Protein AF-A0A380TWT4-F1 (afdb_monomer_lite)

pLDDT: mean 81.38, std 14.6, range [39.78, 93.0]

Organism: Acinetobacter johnsonii (NCBI:txid40214)

Radius of gyration: 17.79 Å; chains: 1; bounding box: 43×46×40 Å

Structure (mmCIF, N/CA/C/O backbone):
data_AF-A0A380TWT4-F1
#
_entry.id   AF-A0A380TWT4-F1
#
loop_
_atom_site.group_PDB
_atom_site.id
_atom_site.type_symbol
_atom_site.label_atom_id
_atom_site.label_alt_id
_atom_site.label_comp_id
_atom_site.label_asym_id
_atom_site.label_entity_id
_atom_site.label_seq_id
_atom_site.pdbx_PDB_ins_code
_atom_site.Cartn_x
_atom_site.Cartn_y
_atom_site.Cartn_z
_atom_site.occupancy
_atom_site.B_iso_or_equiv
_atom_site.auth_seq_id
_atom_site.auth_comp_id
_atom_site.auth_asym_id
_atom_site.auth_atom_id
_atom_site.pdbx_PDB_model_num
ATOM 1 N N . MET A 1 1 ? 29.900 -37.603 6.801 1.00 43.25 1 MET A N 1
ATOM 2 C CA . MET A 1 1 ? 29.522 -36.345 6.116 1.00 43.25 1 MET A CA 1
ATOM 3 C C . MET A 1 1 ? 28.405 -35.695 6.915 1.00 43.25 1 MET A C 1
ATOM 5 O O . MET A 1 1 ? 27.303 -36.222 6.928 1.00 43.25 1 MET A O 1
ATOM 9 N N . VAL A 1 2 ? 28.700 -34.633 7.667 1.00 39.78 2 VAL A N 1
ATOM 10 C CA . VAL A 1 2 ? 27.695 -33.939 8.485 1.00 39.78 2 VAL A CA 1
ATOM 11 C C . VAL A 1 2 ? 27.148 -32.793 7.642 1.00 39.78 2 VAL A C 1
ATOM 13 O O . VAL A 1 2 ? 27.834 -31.796 7.426 1.00 39.78 2 VAL A O 1
ATOM 16 N N . THR A 1 3 ? 25.946 -32.951 7.090 1.00 47.47 3 THR A N 1
ATOM 17 C CA . THR A 1 3 ? 25.288 -31.877 6.341 1.00 47.47 3 THR A CA 1
ATOM 18 C C . THR A 1 3 ? 24.834 -30.818 7.336 1.00 47.47 3 THR A C 1
ATOM 20 O O . THR A 1 3 ? 23.777 -30.930 7.954 1.00 47.47 3 THR A O 1
ATOM 23 N N . VAL A 1 4 ? 25.660 -29.786 7.501 1.00 53.88 4 VAL A N 1
ATOM 24 C CA . VAL A 1 4 ? 25.310 -28.546 8.193 1.00 53.88 4 VAL A CA 1
ATOM 25 C C . VAL A 1 4 ? 24.115 -27.943 7.452 1.00 53.88 4 VAL A C 1
ATOM 27 O O . VAL A 1 4 ? 24.271 -27.321 6.401 1.00 53.88 4 VAL A O 1
ATOM 30 N N . LYS A 1 5 ? 22.898 -28.156 7.967 1.00 55.09 5 LYS A N 1
ATOM 31 C CA . LYS A 1 5 ? 21.720 -27.394 7.546 1.00 55.09 5 LYS A CA 1
ATOM 32 C C . LYS A 1 5 ? 22.013 -25.932 7.872 1.00 55.09 5 LYS A C 1
ATOM 34 O O . LYS A 1 5 ? 21.899 -25.518 9.022 1.00 55.09 5 LYS A O 1
ATOM 39 N N . ARG A 1 6 ? 22.455 -25.172 6.863 1.00 51.00 6 ARG A N 1
ATOM 40 C CA . ARG A 1 6 ? 22.599 -23.716 6.936 1.00 51.00 6 ARG A CA 1
ATOM 41 C C . ARG A 1 6 ? 21.321 -23.150 7.536 1.00 51.00 6 ARG A C 1
ATOM 43 O O . ARG A 1 6 ? 20.241 -23.305 6.970 1.00 51.00 6 ARG A O 1
ATOM 50 N N . LYS A 1 7 ? 21.478 -22.493 8.678 1.00 48.81 7 LYS A N 1
ATOM 51 C CA . LYS A 1 7 ? 20.525 -21.562 9.260 1.00 48.81 7 LYS A CA 1
ATOM 52 C C . LYS A 1 7 ? 20.182 -20.537 8.177 1.00 48.81 7 LYS A C 1
ATOM 54 O O . LYS A 1 7 ? 20.983 -19.658 7.875 1.00 48.81 7 LYS A O 1
ATOM 59 N N . ILE A 1 8 ? 19.034 -20.699 7.523 1.00 54.66 8 ILE A N 1
ATOM 60 C CA . ILE A 1 8 ? 18.481 -19.666 6.649 1.00 54.66 8 ILE A CA 1
ATOM 61 C C . ILE A 1 8 ? 17.903 -18.609 7.592 1.00 54.66 8 ILE A C 1
ATOM 63 O O . ILE A 1 8 ? 16.700 -18.554 7.828 1.00 54.66 8 ILE A O 1
ATOM 67 N N . GLU A 1 9 ? 18.767 -17.777 8.169 1.00 49.50 9 GLU A N 1
ATOM 68 C CA . GLU A 1 9 ? 18.358 -16.429 8.550 1.00 49.50 9 GLU A CA 1
ATOM 69 C C . GLU A 1 9 ? 18.060 -15.704 7.235 1.00 49.50 9 GLU A C 1
ATOM 71 O O . GLU A 1 9 ? 18.936 -15.136 6.585 1.00 49.50 9 GLU A O 1
ATOM 76 N N . LYS A 1 10 ? 16.814 -15.831 6.764 1.00 52.69 10 LYS A N 1
ATOM 77 C CA . LYS A 1 10 ? 16.285 -15.016 5.673 1.00 52.69 10 LYS A CA 1
ATOM 78 C C . LYS A 1 10 ? 16.296 -13.581 6.193 1.00 52.69 10 LYS A C 1
ATOM 80 O O . LYS A 1 10 ? 15.362 -13.172 6.874 1.00 52.69 10 LYS A O 1
ATOM 85 N N . MET A 1 11 ? 17.365 -12.840 5.910 1.00 55.50 11 MET A N 1
ATOM 86 C CA . MET A 1 11 ? 17.367 -11.395 6.101 1.00 55.50 11 MET A CA 1
ATOM 87 C C . MET A 1 11 ? 16.121 -10.825 5.424 1.00 55.50 11 MET A C 1
ATOM 89 O O . MET A 1 11 ? 15.829 -11.160 4.269 1.00 55.50 11 MET A O 1
ATOM 93 N N . SER A 1 12 ? 15.371 -10.004 6.156 1.00 62.84 12 SER A N 1
ATOM 94 C CA . SER A 1 12 ? 14.286 -9.217 5.589 1.00 62.84 12 SER A CA 1
ATOM 95 C C . SER A 1 12 ? 14.853 -8.418 4.417 1.00 62.84 12 SER A C 1
ATOM 97 O O . SER A 1 12 ? 15.785 -7.627 4.561 1.00 62.84 12 SER A O 1
ATOM 99 N N . LYS A 1 13 ? 14.345 -8.678 3.211 1.00 74.94 13 LYS A N 1
ATOM 100 C CA . LYS A 1 13 ? 14.702 -7.867 2.050 1.00 74.94 13 LYS A CA 1
ATOM 101 C C . LYS A 1 13 ? 14.004 -6.525 2.207 1.00 74.94 13 LYS A C 1
ATOM 103 O O . LYS A 1 13 ? 12.781 -6.477 2.320 1.00 74.94 13 LYS A O 1
ATOM 108 N N . VAL A 1 14 ? 14.788 -5.454 2.238 1.00 77.56 14 VAL A N 1
ATOM 109 C CA . VAL A 1 14 ? 14.260 -4.092 2.267 1.00 77.56 14 VAL A CA 1
ATOM 110 C C . VAL A 1 14 ? 13.939 -3.691 0.835 1.00 77.56 14 VAL A C 1
ATOM 112 O O . VAL A 1 14 ? 14.835 -3.583 -0.002 1.00 77.56 14 VAL A O 1
ATOM 115 N N . TYR A 1 15 ? 12.656 -3.487 0.558 1.00 81.56 15 TYR A N 1
ATOM 116 C CA . TYR A 1 15 ? 12.178 -2.944 -0.706 1.00 81.56 15 TYR A CA 1
ATOM 117 C C . TYR A 1 15 ? 11.854 -1.466 -0.503 1.00 81.56 15 TYR A C 1
ATOM 119 O O . TYR A 1 15 ? 11.151 -1.110 0.440 1.00 81.56 15 TYR A O 1
ATOM 127 N N . LYS A 1 16 ? 12.394 -0.604 -1.368 1.00 83.12 16 LYS A N 1
ATOM 128 C CA . LYS A 1 16 ? 12.014 0.810 -1.398 1.00 83.12 16 LYS A CA 1
ATOM 129 C C . LYS A 1 16 ? 10.760 0.949 -2.251 1.00 83.12 16 LYS A C 1
ATOM 131 O O . LYS A 1 16 ? 10.755 0.475 -3.385 1.00 83.12 16 LYS A O 1
ATOM 136 N N . LEU A 1 17 ? 9.741 1.592 -1.698 1.00 85.75 17 LEU A N 1
ATOM 137 C CA . LEU A 1 17 ? 8.557 2.003 -2.445 1.00 85.75 17 LEU A CA 1
ATOM 138 C C . LEU A 1 17 ? 8.875 3.253 -3.269 1.00 85.75 17 LEU A C 1
ATOM 140 O O . LEU A 1 17 ? 9.732 4.057 -2.884 1.00 85.75 17 LEU A O 1
ATOM 144 N N . ARG A 1 18 ? 8.203 3.403 -4.412 1.00 86.88 18 ARG A N 1
ATOM 145 C CA . ARG A 1 18 ? 8.292 4.623 -5.229 1.00 86.88 18 ARG A CA 1
ATOM 146 C C . ARG A 1 18 ? 7.553 5.772 -4.546 1.00 86.88 18 ARG A C 1
ATOM 148 O O . ARG A 1 18 ? 6.674 5.534 -3.724 1.00 86.88 18 ARG A O 1
ATOM 155 N N . THR A 1 19 ? 7.896 7.012 -4.895 1.00 86.94 19 THR A N 1
ATOM 156 C CA . THR A 1 19 ? 7.294 8.213 -4.290 1.00 86.94 19 THR A CA 1
ATOM 157 C C . THR A 1 19 ? 5.767 8.178 -4.359 1.00 86.94 19 THR A C 1
ATOM 159 O O . THR A 1 19 ? 5.116 8.309 -3.327 1.00 86.94 19 THR A O 1
ATOM 162 N N . ASP A 1 20 ? 5.214 7.869 -5.532 1.00 86.88 20 ASP A N 1
ATOM 163 C CA . ASP A 1 20 ? 3.764 7.822 -5.761 1.00 86.88 20 ASP A CA 1
ATOM 164 C C . ASP A 1 20 ? 3.078 6.731 -4.917 1.00 86.88 20 ASP A C 1
ATOM 166 O O . ASP A 1 20 ? 1.996 6.929 -4.367 1.00 86.88 20 ASP A O 1
ATOM 170 N N . GLU A 1 21 ? 3.738 5.580 -4.750 1.00 88.06 21 GLU A N 1
ATOM 171 C CA . GLU A 1 21 ? 3.248 4.476 -3.917 1.00 88.06 21 GLU A CA 1
ATOM 172 C C . GLU A 1 21 ? 3.236 4.875 -2.430 1.00 88.06 21 GLU A C 1
ATOM 174 O O . GLU A 1 21 ? 2.281 4.577 -1.715 1.00 88.06 21 GLU A O 1
ATOM 179 N N . VAL A 1 22 ? 4.265 5.592 -1.961 1.00 89.19 22 VAL A N 1
ATOM 180 C CA . VAL A 1 22 ? 4.337 6.105 -0.581 1.00 89.19 22 VAL A CA 1
ATOM 181 C C . VAL A 1 22 ? 3.234 7.132 -0.317 1.00 89.19 22 VAL A C 1
ATOM 183 O O . VAL A 1 22 ? 2.600 7.094 0.739 1.00 89.19 22 VAL A O 1
ATOM 186 N N . GLU A 1 23 ? 2.977 8.043 -1.255 1.00 90.81 23 GLU A N 1
ATOM 187 C CA . GLU A 1 23 ? 1.900 9.031 -1.125 1.00 90.81 23 GLU A CA 1
ATOM 188 C C . GLU A 1 23 ? 0.522 8.367 -1.064 1.00 90.81 23 GLU A C 1
ATOM 190 O O . GLU A 1 23 ? -0.263 8.670 -0.162 1.00 90.81 23 GLU A O 1
ATOM 195 N N . ALA A 1 24 ? 0.261 7.388 -1.935 1.00 91.69 24 ALA A N 1
ATOM 196 C CA . ALA A 1 24 ? -0.990 6.634 -1.933 1.00 91.69 24 ALA A CA 1
ATOM 197 C C . ALA A 1 24 ? -1.221 5.881 -0.608 1.00 91.69 24 ALA A C 1
ATOM 199 O O . ALA A 1 24 ? -2.340 5.861 -0.078 1.00 91.69 24 ALA A O 1
ATOM 200 N N . VAL A 1 25 ? -0.166 5.291 -0.031 1.00 9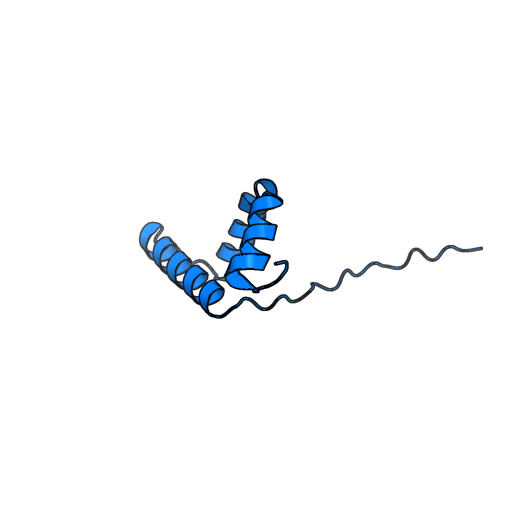1.44 25 VAL A N 1
ATOM 201 C CA . VAL A 1 25 ? -0.245 4.630 1.281 1.00 91.44 25 VAL A CA 1
ATOM 202 C C . VAL A 1 25 ? -0.569 5.647 2.381 1.00 91.44 25 VAL A C 1
ATOM 204 O O . VAL A 1 25 ? -1.447 5.381 3.206 1.00 91.44 25 VAL A O 1
ATOM 207 N N . LYS A 1 26 ? 0.065 6.826 2.380 1.00 90.75 26 LYS A N 1
ATOM 208 C CA . LYS A 1 26 ? -0.204 7.890 3.366 1.00 90.75 26 LYS A CA 1
ATOM 209 C C . LYS A 1 26 ? -1.625 8.433 3.272 1.00 90.75 26 LYS A C 1
ATOM 211 O O . LYS A 1 26 ? -2.283 8.604 4.298 1.00 90.75 26 LYS A O 1
ATOM 216 N N . GLU A 1 27 ? -2.117 8.674 2.061 1.00 93.00 27 GLU A N 1
ATOM 217 C CA . GLU A 1 27 ? -3.487 9.141 1.845 1.00 93.00 27 GLU A CA 1
ATOM 218 C C . GLU A 1 27 ? -4.503 8.103 2.344 1.00 93.00 27 GLU A C 1
ATOM 220 O O . GLU A 1 27 ? -5.469 8.431 3.040 1.00 93.00 27 GLU A O 1
ATOM 225 N N . THR A 1 28 ? -4.249 6.826 2.052 1.00 92.31 28 THR A N 1
ATOM 226 C CA . THR A 1 28 ? -5.077 5.710 2.520 1.00 92.31 28 THR A CA 1
ATOM 227 C C . THR A 1 28 ? -5.066 5.608 4.044 1.00 92.31 28 THR A C 1
ATOM 229 O O . THR A 1 28 ? -6.125 5.478 4.663 1.00 92.31 28 THR A O 1
ATOM 232 N N . LEU A 1 29 ? -3.892 5.745 4.666 1.00 91.38 29 LEU A N 1
ATOM 233 C CA . LEU A 1 29 ? -3.753 5.762 6.118 1.00 91.38 29 LEU A CA 1
ATOM 234 C C . LEU A 1 29 ? -4.590 6.885 6.746 1.00 91.38 29 LEU A C 1
ATOM 236 O O . LEU A 1 29 ? -5.358 6.627 7.672 1.00 91.38 29 LEU A O 1
ATOM 240 N N . MET A 1 30 ? -4.497 8.113 6.222 1.00 89.69 30 MET A N 1
ATOM 241 C CA . MET A 1 30 ? -5.289 9.243 6.721 1.00 89.69 30 MET A CA 1
ATOM 242 C C . MET A 1 30 ? -6.792 8.965 6.629 1.00 89.69 30 MET A C 1
ATOM 244 O O . MET A 1 30 ? -7.519 9.182 7.601 1.00 89.69 30 MET A O 1
ATOM 248 N N . LYS A 1 31 ? -7.261 8.417 5.499 1.00 91.38 31 LYS A N 1
ATOM 249 C CA . LYS A 1 31 ? -8.667 8.019 5.323 1.00 91.38 31 LYS A CA 1
ATOM 250 C C . LYS A 1 31 ? -9.098 7.002 6.383 1.00 91.38 31 LYS A C 1
ATOM 252 O O . LYS A 1 31 ? -10.164 7.163 6.976 1.00 91.38 31 LYS A O 1
ATOM 257 N N . PHE A 1 32 ? -8.276 5.995 6.675 1.00 91.75 32 PHE A N 1
ATOM 258 C CA . PHE A 1 32 ? -8.593 4.984 7.689 1.00 91.75 32 PHE A CA 1
ATOM 259 C C . PHE A 1 32 ? -8.620 5.545 9.107 1.00 91.75 32 PHE A C 1
ATOM 261 O O . PHE A 1 32 ? -9.552 5.243 9.855 1.00 91.75 32 PHE A O 1
ATOM 268 N N . VAL A 1 33 ? -7.659 6.400 9.463 1.00 88.69 33 VAL A N 1
ATOM 269 C CA . VAL A 1 33 ? -7.618 7.047 10.783 1.00 88.69 33 VAL A CA 1
ATOM 270 C C . VAL A 1 33 ? -8.870 7.897 10.998 1.00 88.69 33 VAL A C 1
ATOM 272 O O . VAL A 1 33 ? -9.504 7.794 12.047 1.00 88.69 33 VAL A O 1
ATOM 275 N N . VAL A 1 34 ? -9.285 8.673 9.991 1.00 89.69 34 VAL A N 1
ATOM 276 C CA . VAL A 1 34 ? -10.510 9.486 10.057 1.00 89.69 34 VAL A CA 1
ATOM 277 C C . VAL A 1 34 ? -11.756 8.606 10.189 1.00 89.69 34 VAL A C 1
ATOM 279 O O . VAL A 1 34 ? -12.608 8.864 11.038 1.00 89.69 34 VAL A O 1
ATOM 282 N N . GLN A 1 35 ? -11.861 7.543 9.388 1.00 90.19 35 GLN A N 1
ATOM 283 C CA . GLN A 1 35 ? -13.035 6.664 9.382 1.00 90.19 35 GLN A CA 1
ATOM 284 C C . GLN A 1 35 ? -13.180 5.835 10.661 1.00 90.19 35 GLN A C 1
ATOM 286 O O . GLN A 1 35 ? -14.293 5.634 11.147 1.00 90.19 35 GLN A O 1
ATOM 291 N N . LYS A 1 36 ? -12.075 5.306 11.191 1.00 90.38 36 LYS A N 1
ATOM 292 C CA . LYS A 1 36 ? -12.082 4.374 12.328 1.00 90.38 36 LYS A CA 1
ATOM 293 C C . LYS A 1 36 ? -11.754 5.039 13.659 1.00 90.38 36 LYS A C 1
ATOM 295 O O . LYS A 1 36 ? -11.871 4.377 14.686 1.00 90.38 36 LYS A O 1
ATOM 300 N N . LYS A 1 37 ? -11.360 6.320 13.652 1.00 83.81 37 LYS A N 1
ATOM 301 C CA . LYS A 1 37 ? -10.884 7.073 14.828 1.00 83.81 37 LYS A CA 1
ATOM 302 C C . LYS A 1 37 ? -9.805 6.317 15.611 1.00 83.81 37 LYS A C 1
ATOM 304 O O . LYS A 1 37 ? -9.719 6.418 16.831 1.00 83.81 37 LYS A O 1
ATOM 309 N N . SER A 1 38 ? -9.007 5.525 14.903 1.00 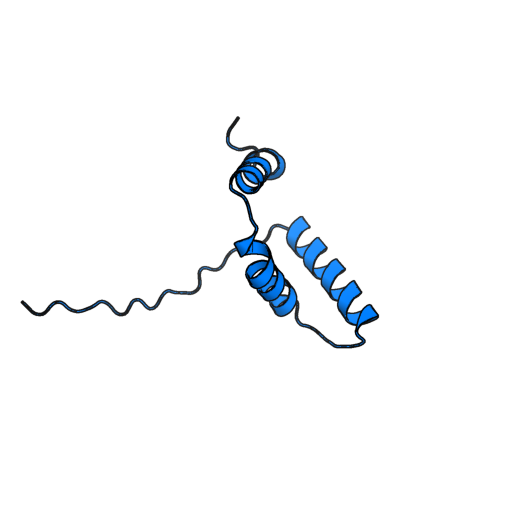83.75 38 SER A N 1
ATOM 310 C CA . SER A 1 38 ? -7.973 4.669 15.468 1.00 83.75 38 SER A CA 1
ATOM 311 C C . SER A 1 38 ? -6.657 4.994 14.787 1.00 83.75 38 SER A C 1
ATOM 313 O O . SER A 1 38 ? -6.606 5.115 13.563 1.00 83.75 38 SER A O 1
ATOM 315 N N . LEU A 1 39 ? -5.612 5.177 15.590 1.00 82.88 39 LEU A N 1
ATOM 316 C CA . LEU A 1 39 ? -4.265 5.400 15.090 1.00 82.88 39 LEU A CA 1
ATOM 317 C C . LEU A 1 39 ? -3.726 4.081 14.535 1.00 82.88 39 LEU A C 1
ATOM 319 O O . LEU A 1 39 ? -3.710 3.070 15.233 1.00 82.88 39 LEU A O 1
ATOM 323 N N . MET A 1 40 ? -3.291 4.111 13.281 1.00 87.94 40 MET A N 1
ATOM 324 C CA . MET A 1 40 ? -2.678 2.981 12.587 1.00 87.94 40 MET A CA 1
ATOM 325 C C . MET A 1 40 ? -1.286 3.399 12.114 1.00 87.94 40 MET A C 1
ATOM 327 O O . MET A 1 40 ? -1.054 4.583 11.850 1.00 87.94 40 MET A O 1
ATOM 331 N N . ALA A 1 41 ? -0.355 2.453 12.013 1.00 88.88 41 ALA A N 1
ATOM 332 C CA . ALA A 1 41 ? 0.952 2.729 11.432 1.00 88.88 41 ALA A CA 1
ATOM 333 C C . ALA A 1 41 ? 0.919 2.556 9.906 1.00 88.88 41 ALA A C 1
ATOM 335 O O . ALA A 1 41 ? 0.1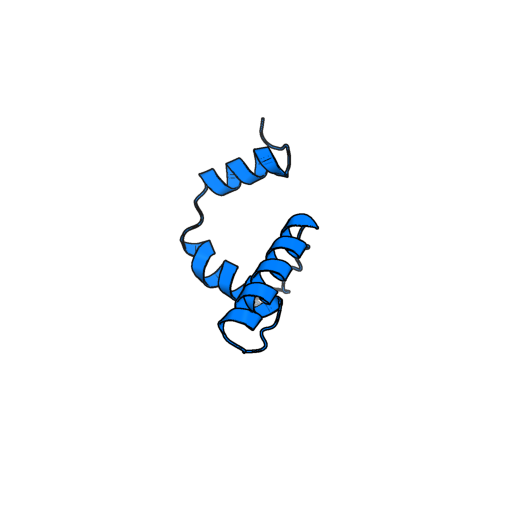68 1.742 9.368 1.00 88.88 41 ALA A O 1
ATOM 336 N N . GLU A 1 42 ? 1.799 3.268 9.197 1.00 87.44 42 GLU A N 1
ATOM 337 C CA . GLU A 1 42 ? 1.986 3.091 7.747 1.00 87.44 42 GLU A CA 1
ATOM 338 C C . GLU A 1 42 ? 2.358 1.636 7.407 1.00 87.44 42 GLU A C 1
ATOM 340 O O . GLU A 1 42 ? 1.849 1.050 6.450 1.00 87.44 42 GLU A O 1
ATOM 345 N N . SER A 1 43 ? 3.165 1.006 8.268 1.00 87.38 43 SER A N 1
ATOM 346 C CA . SER A 1 43 ? 3.519 -0.408 8.159 1.00 87.38 43 SER A CA 1
ATOM 347 C C . SER A 1 43 ? 2.307 -1.334 8.209 1.00 87.38 43 SER A C 1
ATOM 349 O O . SER A 1 43 ? 2.307 -2.351 7.523 1.00 87.38 43 SER A O 1
ATOM 351 N N . ASP A 1 44 ? 1.272 -1.008 8.988 1.00 88.75 44 ASP A N 1
ATOM 352 C CA . ASP A 1 44 ? 0.082 -1.858 9.110 1.00 88.75 44 ASP A CA 1
ATOM 353 C C . ASP A 1 44 ? -0.713 -1.869 7.808 1.00 88.75 44 ASP A C 1
ATOM 355 O O . ASP A 1 44 ? -1.171 -2.925 7.372 1.00 88.75 44 ASP A O 1
ATOM 359 N N . VAL A 1 45 ? -0.809 -0.712 7.148 1.00 89.88 45 VAL A N 1
ATOM 360 C CA . VAL A 1 45 ? -1.454 -0.576 5.837 1.00 89.88 45 VAL A CA 1
ATOM 361 C C . VAL A 1 45 ? -0.703 -1.396 4.792 1.00 89.88 45 VAL A C 1
ATOM 363 O O . VAL A 1 45 ? -1.324 -2.168 4.065 1.00 89.88 45 VAL A O 1
ATOM 366 N N . ILE A 1 46 ? 0.631 -1.308 4.761 1.00 90.94 46 ILE A N 1
ATOM 367 C CA . ILE A 1 46 ? 1.464 -2.083 3.827 1.00 90.94 46 ILE A CA 1
ATOM 368 C C . ILE A 1 46 ? 1.340 -3.587 4.104 1.00 90.94 46 ILE A C 1
ATOM 370 O O . ILE A 1 46 ? 1.133 -4.377 3.182 1.00 90.94 46 ILE A O 1
ATOM 374 N N . HIS A 1 47 ? 1.423 -4.007 5.370 1.00 89.94 47 HIS A N 1
ATOM 375 C CA . HIS A 1 47 ? 1.283 -5.415 5.735 1.00 89.94 47 HIS A CA 1
ATOM 376 C C . HIS A 1 47 ? -0.105 -5.962 5.394 1.00 89.94 47 HIS A C 1
ATOM 378 O O . HIS A 1 47 ? -0.205 -7.084 4.897 1.00 89.94 47 HIS A O 1
ATOM 384 N N . ALA A 1 48 ? -1.168 -5.188 5.628 1.00 91.31 48 ALA A N 1
ATOM 385 C CA . ALA A 1 48 ? -2.528 -5.566 5.264 1.00 91.31 48 ALA A CA 1
ATOM 386 C C . ALA A 1 48 ? -2.688 -5.668 3.742 1.00 91.31 48 ALA A C 1
ATOM 388 O O . ALA A 1 48 ? -3.219 -6.668 3.257 1.00 91.31 48 ALA A O 1
ATOM 389 N N . LEU A 1 49 ? -2.166 -4.692 2.992 1.00 89.94 49 LEU A N 1
ATOM 390 C CA . LEU A 1 49 ? -2.190 -4.700 1.532 1.00 89.94 49 LEU A CA 1
ATOM 391 C C . LEU A 1 49 ? -1.558 -5.988 0.996 1.00 89.94 49 LEU A C 1
ATOM 393 O O . LEU A 1 49 ? -2.189 -6.727 0.246 1.00 89.94 49 LEU A O 1
ATOM 397 N N . ILE A 1 50 ? -0.350 -6.318 1.454 1.00 89.69 50 ILE A N 1
ATOM 398 C CA . ILE A 1 50 ? 0.347 -7.534 1.026 1.00 89.69 50 ILE A CA 1
ATOM 399 C C . ILE A 1 50 ? -0.427 -8.779 1.470 1.00 89.69 50 ILE A C 1
ATOM 401 O O . ILE A 1 50 ? -0.685 -9.664 0.661 1.00 89.69 50 ILE A O 1
ATOM 405 N N . LYS A 1 51 ? -0.834 -8.874 2.737 1.00 90.31 51 LYS A N 1
ATOM 406 C CA . LYS A 1 51 ? -1.453 -10.095 3.269 1.00 90.31 51 LYS A CA 1
ATOM 407 C C . LYS A 1 51 ? -2.777 -10.440 2.585 1.00 90.31 51 LYS A C 1
ATOM 409 O O . LYS A 1 51 ? -3.028 -11.619 2.347 1.00 90.31 51 LYS A O 1
ATOM 414 N N . TYR A 1 52 ? -3.604 -9.440 2.285 1.00 90.44 52 TYR A N 1
ATOM 415 C CA . TYR A 1 52 ? -4.953 -9.656 1.757 1.00 90.44 52 TYR A CA 1
ATOM 416 C C . TYR A 1 52 ? -5.049 -9.529 0.233 1.00 90.44 52 TYR A C 1
ATOM 418 O O . TYR A 1 52 ? -5.899 -10.186 -0.365 1.00 90.44 52 TYR A O 1
ATOM 426 N N . HIS A 1 53 ? -4.182 -8.743 -0.416 1.00 89.62 53 HIS A N 1
ATOM 427 C CA . HIS A 1 53 ? -4.235 -8.562 -1.871 1.00 89.62 53 HIS A CA 1
ATOM 428 C C . HIS A 1 53 ? -3.209 -9.398 -2.637 1.00 89.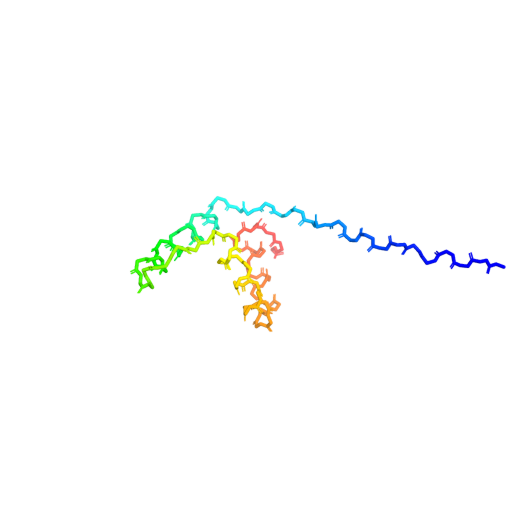62 53 HIS A C 1
ATOM 430 O O . HIS A 1 53 ? -3.485 -9.750 -3.780 1.00 89.62 53 HIS A O 1
ATOM 436 N N . LEU A 1 54 ? -2.082 -9.811 -2.037 1.00 87.69 54 LEU A N 1
ATOM 437 C CA . LEU A 1 54 ? -1.076 -10.610 -2.757 1.00 87.69 54 LEU A CA 1
ATOM 438 C C . LEU A 1 54 ? -1.623 -11.965 -3.225 1.00 87.69 54 LEU A C 1
ATOM 440 O O . LEU A 1 54 ? -1.229 -12.448 -4.278 1.00 87.69 54 LEU A O 1
ATOM 444 N N . GLN A 1 55 ? -2.550 -12.567 -2.473 1.00 88.00 55 GLN A N 1
ATOM 445 C CA . GLN A 1 55 ? -3.187 -13.835 -2.853 1.00 88.00 55 GLN A CA 1
ATOM 446 C C . GLN A 1 55 ? -4.046 -13.717 -4.120 1.00 88.00 55 GLN A C 1
ATOM 448 O O . GLN A 1 55 ? -4.269 -14.715 -4.798 1.00 88.00 55 GLN A O 1
ATOM 453 N N . ASN A 1 56 ? -4.511 -12.506 -4.428 1.00 89.75 56 ASN A N 1
ATOM 454 C CA . ASN A 1 56 ? -5.377 -12.220 -5.566 1.00 89.75 56 ASN A CA 1
ATOM 455 C C . ASN A 1 56 ? -4.624 -11.557 -6.729 1.00 89.75 56 ASN A C 1
ATOM 457 O O . ASN A 1 56 ? -5.232 -11.322 -7.770 1.00 89.75 56 ASN A O 1
ATOM 461 N N . LEU A 1 57 ? -3.332 -11.252 -6.556 1.00 91.56 57 LEU A N 1
ATOM 462 C CA . LEU A 1 57 ? -2.516 -10.583 -7.564 1.00 91.56 57 LEU A CA 1
ATOM 463 C C . LEU A 1 57 ? -2.261 -11.524 -8.741 1.00 91.56 57 LEU A C 1
ATOM 465 O O . LEU A 1 57 ? -1.672 -12.597 -8.577 1.00 91.56 57 LEU A O 1
ATOM 469 N N . LYS A 1 58 ? -2.679 -11.109 -9.935 1.00 92.06 58 LYS A N 1
ATOM 470 C CA . LYS A 1 58 ? -2.496 -11.894 -11.155 1.00 92.06 58 LYS A CA 1
ATOM 471 C C . LYS A 1 58 ? -1.189 -11.550 -11.862 1.00 92.06 58 LYS A C 1
ATOM 473 O O . LYS A 1 58 ? -0.668 -10.440 -11.756 1.00 92.06 58 LYS A O 1
ATOM 478 N N . ALA A 1 59 ? -0.664 -12.505 -12.626 1.00 91.44 59 ALA A N 1
ATOM 479 C CA . ALA A 1 59 ? 0.570 -12.309 -13.384 1.00 91.44 59 ALA A CA 1
ATOM 480 C C . ALA A 1 59 ? 0.425 -11.189 -14.428 1.00 91.44 59 ALA A C 1
ATOM 482 O O . ALA A 1 59 ? 1.348 -10.400 -14.614 1.00 91.44 59 ALA A O 1
ATOM 483 N N . GLU A 1 60 ? -0.746 -11.077 -15.056 1.00 92.25 60 GLU A N 1
ATOM 484 C CA . GLU A 1 60 ? -1.057 -10.046 -16.047 1.00 92.25 60 GLU A CA 1
ATOM 485 C C . GLU A 1 60 ? -0.995 -8.637 -15.443 1.00 92.25 60 GLU A C 1
ATOM 487 O O . GLU A 1 60 ? -0.506 -7.711 -16.084 1.00 92.2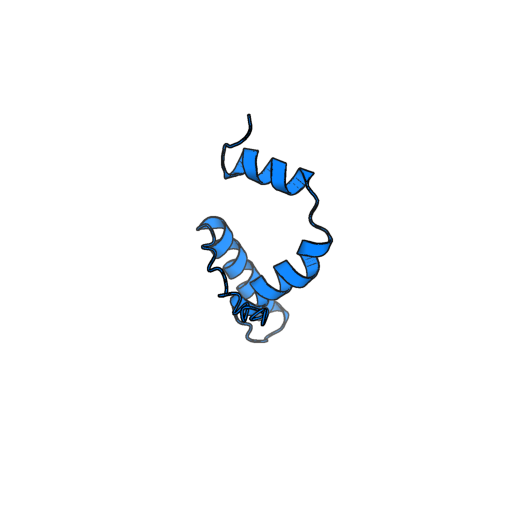5 60 GLU A O 1
ATOM 492 N N . GLU A 1 61 ? -1.425 -8.472 -14.190 1.00 89.25 61 GLU A N 1
ATOM 493 C CA . GLU A 1 61 ? -1.357 -7.188 -13.483 1.00 89.25 61 GLU A CA 1
ATOM 494 C C . GLU A 1 61 ? 0.093 -6.789 -13.190 1.00 89.25 61 GLU A C 1
ATOM 496 O O . GLU A 1 61 ? 0.460 -5.620 -13.312 1.00 89.25 61 GLU A O 1
ATOM 501 N N . VAL A 1 62 ? 0.945 -7.767 -12.868 1.00 89.56 62 VAL A N 1
ATOM 502 C CA . VAL A 1 62 ? 2.382 -7.535 -12.673 1.00 89.56 62 VAL A CA 1
ATOM 503 C C . VAL A 1 62 ? 3.059 -7.151 -13.987 1.00 89.56 62 VAL A C 1
ATOM 505 O O . VAL A 1 62 ? 3.891 -6.245 -13.996 1.00 89.56 62 VAL A O 1
ATOM 508 N N . LEU A 1 63 ? 2.717 -7.811 -15.097 1.00 90.88 63 LEU A N 1
ATOM 509 C CA . LEU A 1 63 ? 3.248 -7.461 -16.418 1.00 90.88 63 LEU A CA 1
ATOM 510 C C . LEU A 1 63 ? 2.810 -6.057 -16.836 1.00 90.88 63 LEU A C 1
ATOM 512 O O . LEU A 1 63 ? 3.647 -5.263 -17.257 1.00 90.88 63 LEU A O 1
ATOM 516 N N . LYS A 1 64 ? 1.540 -5.716 -16.613 1.00 90.56 64 LYS A N 1
ATOM 517 C CA . LYS A 1 64 ? 1.031 -4.370 -16.867 1.00 90.56 64 LYS A CA 1
ATOM 518 C C . LYS A 1 64 ? 1.763 -3.315 -16.035 1.00 90.56 64 LYS A C 1
ATOM 520 O O . LYS A 1 64 ? 2.185 -2.307 -16.580 1.00 90.56 64 LYS A O 1
ATOM 525 N N . TYR A 1 65 ? 2.012 -3.567 -14.746 1.00 88.56 65 TYR A N 1
ATOM 526 C CA . TYR A 1 65 ? 2.836 -2.671 -13.922 1.00 88.56 65 TYR A CA 1
ATOM 527 C C . TYR A 1 65 ? 4.261 -2.509 -14.478 1.00 88.56 65 TYR A C 1
ATOM 529 O O . TYR A 1 65 ? 4.805 -1.404 -14.486 1.00 88.56 65 TYR A O 1
ATOM 537 N N . ARG A 1 66 ? 4.884 -3.596 -14.955 1.00 86.25 66 ARG A N 1
ATOM 538 C CA . ARG A 1 66 ? 6.226 -3.536 -15.559 1.00 86.25 66 ARG A CA 1
ATOM 539 C C . ARG A 1 66 ? 6.246 -2.663 -16.815 1.00 86.25 66 ARG A C 1
ATOM 541 O O . ARG A 1 66 ? 7.186 -1.890 -16.972 1.00 86.25 66 ARG A O 1
ATOM 548 N N . GLN A 1 67 ? 5.209 -2.730 -17.639 1.00 89.44 67 GLN A N 1
ATOM 549 C CA . GLN A 1 67 ? 5.086 -1.889 -18.827 1.00 89.44 67 GLN A 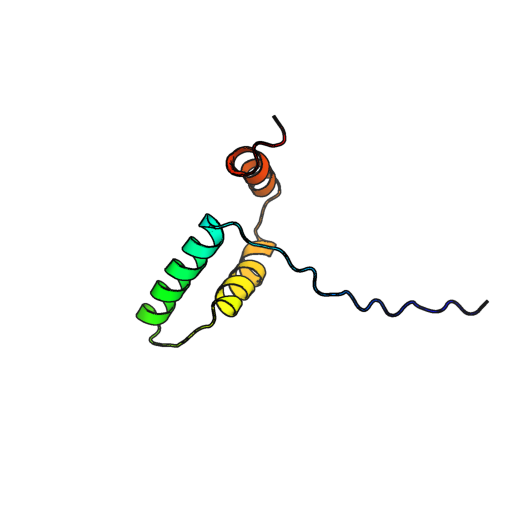CA 1
ATOM 550 C C . GLN A 1 67 ? 4.763 -0.437 -18.454 1.00 89.44 67 GLN A C 1
ATOM 552 O O . GLN A 1 67 ? 5.564 0.454 -18.724 1.00 89.44 67 GLN A O 1
ATOM 557 N N . ASP A 1 68 ? 3.657 -0.205 -17.745 1.00 86.62 68 ASP A N 1
ATOM 558 C CA . ASP A 1 68 ? 3.113 1.136 -17.493 1.00 86.62 68 ASP A CA 1
ATOM 559 C C . ASP A 1 68 ? 3.989 1.974 -16.547 1.00 86.62 68 ASP A C 1
ATOM 561 O O . ASP A 1 68 ? 4.124 3.183 -16.724 1.00 86.62 68 ASP A O 1
ATOM 565 N N . VAL A 1 69 ? 4.579 1.346 -15.521 1.00 86.19 69 VAL A N 1
ATOM 566 C CA . VAL A 1 69 ? 5.308 2.057 -14.453 1.00 86.19 69 VAL A CA 1
ATOM 567 C C . VAL A 1 69 ? 6.818 1.913 -14.595 1.00 86.19 69 VAL A C 1
ATOM 569 O O . VAL A 1 69 ? 7.562 2.840 -14.271 1.00 86.19 69 VAL A O 1
ATOM 572 N N . LEU A 1 70 ? 7.308 0.749 -15.039 1.00 82.88 70 LEU A N 1
ATOM 573 C CA . LEU A 1 70 ? 8.751 0.538 -15.202 1.00 82.88 70 LEU A CA 1
ATOM 574 C C . LEU A 1 70 ? 9.244 0.825 -16.622 1.00 82.88 70 LEU A C 1
ATOM 576 O O . LEU A 1 70 ? 10.462 0.918 -16.786 1.00 82.88 70 LEU A O 1
ATOM 580 N N . GLY A 1 71 ? 8.351 0.951 -17.612 1.00 80.94 71 GLY A N 1
ATOM 581 C CA . GLY A 1 71 ? 8.726 1.095 -19.020 1.00 80.94 71 GLY A CA 1
ATOM 582 C C . GLY A 1 71 ? 9.541 -0.096 -19.528 1.00 80.94 71 GLY A C 1
ATOM 583 O O . GLY A 1 71 ? 10.462 0.078 -20.321 1.00 80.94 71 GLY A O 1
ATOM 584 N N . LYS A 1 72 ? 9.299 -1.290 -18.978 1.00 73.50 72 LYS A N 1
ATOM 585 C CA . LYS A 1 72 ? 10.013 -2.525 -19.322 1.00 73.50 72 LYS A CA 1
ATOM 586 C C . LYS A 1 72 ? 9.079 -3.489 -20.043 1.00 73.50 72 LYS A C 1
ATOM 588 O O . LYS A 1 72 ? 7.888 -3.505 -19.759 1.00 73.50 72 LYS A O 1
ATOM 593 N N . ASP A 1 73 ? 9.673 -4.353 -20.868 1.00 64.25 73 ASP A N 1
ATOM 594 C CA . ASP A 1 73 ? 8.994 -5.445 -21.582 1.00 64.25 73 ASP A CA 1
ATOM 595 C C . ASP A 1 73 ? 8.030 -4.977 -22.695 1.00 64.25 73 ASP A C 1
ATOM 597 O O . ASP A 1 73 ? 6.882 -5.424 -22.741 1.00 64.25 73 ASP A O 1
ATOM 601 N N . GLU A 1 74 ? 8.514 -4.085 -23.575 1.00 59.34 74 GLU A N 1
ATOM 602 C CA . GLU A 1 74 ? 7.904 -3.806 -24.895 1.00 59.34 74 GLU A CA 1
ATOM 603 C C . GLU A 1 74 ? 7.857 -5.048 -25.799 1.00 59.34 74 GLU A C 1
ATOM 605 O O . GLU A 1 74 ? 8.864 -5.799 -25.840 1.00 59.34 74 GLU A O 1
#

Sequence (74 aa):
MVTVKRKIEKMSKVYKLRTDEVEAVKETLMKFVVQKKSLMAESDVIHALIKYHLQNLKAEEVLKYRQDVLGKDE

Foldseek 3Di:
DDPPPPPPPVPPDDDDDDPVRLVVLVVVQVVCCVVVVDHDDSVVSVVCCCVPCVVVDDPVNVVVCCCPPVVDDD

Secondary structure (DSSP, 8-state):
----------PPP-PPPPHHHHHHHHHHHHHHHHHH-----HHHHHHHHHHHHGGG--HHHHHHHHHHTT----